Protein AF-A0A7C0ZW73-F1 (afdb_monomer_lite)

Secondary structure (DSSP, 8-state):
-------------EEEEEETTEEEEEE-SSS-HHHHHHHHHHHHHHHHHHHHHHHHHHHHH--

Radius of gyration: 19.39 Å; chains: 1; bounding box: 62×29×42 Å

Sequence (63 aa):
MNELISSGTQLDNGITITVGDIEISVHSNELTFDELEERLFSLVDKVERRFVNRDKNYMSYTS

Foldseek 3Di:
DDDPPPPPPLPFPKDWDDDPPDIDMDTDSPDDNVRRVVVSVVVVVVVVVVVVVVVVVVVVVVD

Structure (mmCIF, N/CA/C/O backbone):
data_AF-A0A7C0ZW73-F1
#
_entry.id   AF-A0A7C0ZW73-F1
#
loop_
_atom_site.group_PDB
_atom_site.id
_atom_site.type_symbol
_atom_site.label_atom_id
_atom_site.label_alt_id
_atom_site.label_comp_id
_atom_site.label_asym_id
_atom_site.label_entity_id
_atom_site.label_seq_id
_atom_site.pdbx_PDB_ins_code
_atom_site.Cartn_x
_atom_site.Cartn_y
_atom_site.Cartn_z
_atom_site.occupancy
_atom_site.B_iso_or_equiv
_atom_site.auth_seq_id
_atom_site.auth_comp_id
_atom_site.auth_asym_id
_atom_site.auth_atom_id
_atom_site.pdbx_PDB_model_num
ATOM 1 N N . MET A 1 1 ? -34.361 -21.401 21.636 1.00 36.69 1 MET A N 1
ATOM 2 C CA . MET A 1 1 ? -32.898 -21.540 21.516 1.00 36.69 1 MET A CA 1
ATOM 3 C C . MET A 1 1 ? -32.434 -20.568 20.453 1.00 36.69 1 MET A C 1
ATOM 5 O O . MET A 1 1 ? -33.060 -20.502 19.405 1.00 36.69 1 MET A O 1
ATOM 9 N N . ASN A 1 2 ? -31.438 -19.766 20.816 1.00 42.91 2 ASN A N 1
ATOM 10 C CA . ASN A 1 2 ? -30.785 -18.730 20.022 1.00 42.91 2 ASN A CA 1
ATOM 11 C C . ASN A 1 2 ? -30.079 -19.324 18.803 1.00 42.91 2 ASN A C 1
ATOM 13 O O . ASN A 1 2 ? -29.238 -20.191 18.999 1.00 42.91 2 ASN A O 1
ATOM 17 N N . GLU A 1 3 ? -30.278 -18.737 17.627 1.00 46.03 3 GLU A N 1
ATOM 18 C CA . GLU A 1 3 ? -29.194 -18.556 16.658 1.00 46.03 3 GLU A CA 1
ATOM 19 C C . GLU A 1 3 ? -29.279 -17.115 16.141 1.00 46.03 3 GLU A C 1
ATOM 21 O O . GLU A 1 3 ? -30.049 -16.781 15.243 1.00 46.03 3 GLU A O 1
ATOM 26 N N . LEU A 1 4 ? -28.528 -16.223 16.796 1.00 50.25 4 LEU A N 1
ATOM 27 C CA . LEU A 1 4 ? -28.165 -14.930 16.229 1.00 50.25 4 LEU A CA 1
ATOM 28 C C . LEU A 1 4 ? -27.269 -15.241 15.035 1.00 50.25 4 LEU A C 1
ATOM 30 O O . LEU A 1 4 ? -26.091 -15.557 15.202 1.00 50.25 4 LEU A O 1
ATOM 34 N N . ILE A 1 5 ? -27.851 -15.196 13.841 1.00 52.69 5 ILE A N 1
ATOM 35 C CA . ILE A 1 5 ? -27.120 -15.233 12.582 1.00 52.69 5 ILE A CA 1
ATOM 36 C C . ILE A 1 5 ? -26.201 -14.009 12.600 1.00 52.69 5 ILE A C 1
ATOM 38 O O . ILE A 1 5 ? -26.618 -12.898 12.282 1.00 52.69 5 ILE A O 1
ATOM 42 N N . SER A 1 6 ? -24.949 -14.196 13.020 1.00 50.16 6 SER A N 1
ATOM 43 C CA . SER A 1 6 ? -23.878 -13.250 12.726 1.00 50.16 6 SER A CA 1
ATOM 44 C C . SER A 1 6 ? -23.582 -13.361 11.237 1.00 50.16 6 SER A C 1
ATOM 46 O O . SER A 1 6 ? -22.568 -13.919 10.831 1.00 50.16 6 SER A O 1
ATOM 48 N N . SER A 1 7 ? -24.459 -12.809 10.400 1.00 51.12 7 SER A N 1
ATOM 49 C CA . SER A 1 7 ? -24.057 -12.325 9.083 1.00 51.12 7 SER A CA 1
ATOM 50 C C . SER A 1 7 ? -23.266 -11.037 9.309 1.00 51.12 7 SER A C 1
ATOM 52 O O 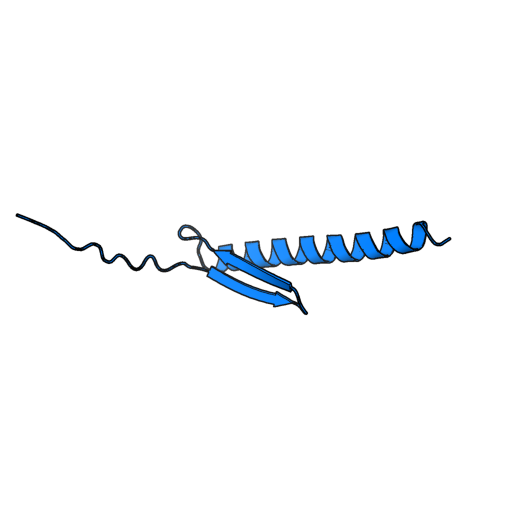. SER A 1 7 ? -23.709 -9.938 8.980 1.00 51.12 7 SER A O 1
ATOM 54 N N . GLY A 1 8 ? -22.125 -11.174 9.985 1.00 48.50 8 GLY A N 1
ATOM 55 C CA . GLY A 1 8 ? -21.127 -10.132 10.074 1.00 48.50 8 GLY A CA 1
ATOM 56 C C . GLY A 1 8 ? -20.490 -10.053 8.705 1.00 48.50 8 GLY A C 1
ATOM 57 O O . GLY A 1 8 ? -19.533 -10.771 8.432 1.00 48.50 8 GLY A O 1
ATOM 58 N N . THR A 1 9 ? -21.047 -9.223 7.825 1.00 54.00 9 THR A N 1
ATOM 59 C CA . THR A 1 9 ? -20.278 -8.683 6.710 1.00 54.00 9 THR A CA 1
ATOM 60 C C . THR A 1 9 ? -19.105 -7.967 7.364 1.00 54.00 9 THR A C 1
ATOM 62 O O . THR A 1 9 ? -19.259 -6.861 7.878 1.00 54.00 9 THR A O 1
ATOM 65 N N . GLN A 1 10 ? -17.976 -8.660 7.492 1.00 54.84 10 GLN A N 1
ATOM 66 C CA . GLN A 1 10 ? -16.758 -8.073 8.014 1.00 54.84 10 GLN A CA 1
ATOM 67 C C . GLN A 1 10 ? -16.375 -7.028 6.972 1.00 54.84 10 GLN A C 1
ATOM 69 O O . GLN A 1 10 ? -16.030 -7.374 5.844 1.00 54.84 10 GLN A O 1
ATOM 74 N N . LEU A 1 11 ? -16.622 -5.759 7.302 1.00 57.59 11 LEU A N 1
ATOM 75 C CA . LEU A 1 11 ? -16.258 -4.632 6.460 1.00 57.59 11 LEU A CA 1
ATOM 76 C C . LEU A 1 11 ? -14.739 -4.653 6.384 1.00 57.59 11 LEU A C 1
ATOM 78 O O . LEU A 1 11 ? -14.062 -4.277 7.336 1.00 57.59 11 LEU A O 1
ATOM 82 N N . ASP A 1 12 ? -14.237 -5.204 5.287 1.00 68.44 12 ASP A N 1
ATOM 83 C CA . ASP A 1 12 ? -12.823 -5.241 4.987 1.00 68.44 12 ASP A CA 1
ATOM 84 C C . ASP A 1 12 ? -12.394 -3.806 4.686 1.00 68.44 12 ASP A C 1
ATOM 86 O O . ASP A 1 12 ? -12.644 -3.272 3.603 1.00 68.44 12 ASP A O 1
ATOM 90 N N . ASN A 1 13 ? -11.857 -3.134 5.703 1.00 75.25 13 ASN A N 1
ATOM 91 C CA . ASN A 1 13 ? -11.329 -1.791 5.543 1.00 75.25 13 ASN A CA 1
ATOM 92 C C . ASN A 1 13 ? -10.030 -1.922 4.753 1.00 75.25 13 ASN A C 1
ATOM 94 O O . ASN A 1 13 ? -8.998 -2.357 5.272 1.00 75.25 13 ASN A O 1
ATOM 98 N N . GLY A 1 14 ? -10.108 -1.587 3.470 1.00 85.38 14 GLY A N 1
ATOM 99 C CA . GLY A 1 14 ? -8.987 -1.689 2.557 1.00 85.38 14 GLY A CA 1
ATOM 100 C C . GLY A 1 14 ? -8.873 -0.486 1.639 1.00 85.38 14 GLY A C 1
ATOM 101 O O . GLY A 1 14 ? -9.868 0.149 1.285 1.00 85.38 14 GLY A O 1
ATOM 102 N N . ILE A 1 15 ? -7.636 -0.186 1.257 1.00 86.38 15 ILE A N 1
ATOM 103 C CA . ILE A 1 15 ? -7.305 0.814 0.248 1.00 86.38 15 ILE A CA 1
ATOM 104 C C . ILE A 1 15 ? -6.565 0.100 -0.875 1.00 86.38 15 ILE A C 1
ATOM 106 O O . ILE A 1 15 ? -5.548 -0.559 -0.643 1.00 86.38 15 ILE A O 1
ATOM 110 N N . THR A 1 16 ? -7.070 0.265 -2.092 1.00 87.69 16 THR A N 1
ATOM 111 C CA . THR A 1 16 ? -6.441 -0.225 -3.317 1.00 87.69 16 THR A CA 1
ATOM 112 C C . THR A 1 16 ? -6.096 0.957 -4.200 1.00 87.69 16 THR A C 1
ATOM 114 O O . THR A 1 16 ? -6.938 1.817 -4.456 1.00 87.69 16 THR A O 1
ATOM 117 N N . ILE A 1 17 ? -4.860 0.982 -4.688 1.00 84.75 17 ILE A N 1
ATOM 118 C CA . ILE A 1 17 ? -4.406 1.932 -5.701 1.00 84.75 17 ILE A CA 1
ATOM 119 C C . ILE A 1 17 ? -3.748 1.191 -6.856 1.00 84.75 17 ILE A C 1
ATOM 121 O O . ILE A 1 17 ? -3.142 0.130 -6.692 1.00 84.75 17 ILE A O 1
ATOM 125 N N . THR A 1 18 ? -3.825 1.800 -8.029 1.00 85.50 18 THR A N 1
ATOM 126 C CA . THR A 1 18 ? -3.194 1.293 -9.243 1.00 85.50 18 THR A CA 1
ATOM 127 C C . THR A 1 18 ? -2.122 2.280 -9.690 1.00 85.50 18 THR A C 1
ATOM 129 O O . THR A 1 18 ? -2.397 3.466 -9.870 1.00 85.50 18 THR A O 1
ATOM 132 N N . VAL A 1 19 ? -0.893 1.794 -9.857 1.00 77.00 19 VAL A N 1
ATOM 133 C CA . VAL A 1 19 ? 0.267 2.565 -10.320 1.00 77.00 19 VAL A CA 1
ATOM 134 C C . VAL A 1 19 ? 0.787 1.916 -11.603 1.00 77.00 19 VAL A C 1
ATOM 136 O O . VAL A 1 19 ? 1.489 0.905 -11.563 1.00 77.00 19 VAL A O 1
ATOM 139 N N . GLY A 1 20 ? 0.421 2.483 -12.757 1.00 78.12 20 GLY A N 1
ATOM 140 C CA . GLY A 1 20 ? 0.693 1.864 -14.059 1.00 78.12 20 GLY A CA 1
ATOM 141 C C . GLY A 1 20 ? -0.009 0.508 -14.177 1.00 78.12 20 GLY A C 1
ATOM 142 O O . GLY A 1 20 ? -1.224 0.438 -14.023 1.00 78.12 20 GLY A O 1
ATOM 143 N N . ASP A 1 21 ? 0.769 -0.555 -14.388 1.00 82.31 21 ASP A N 1
ATOM 144 C CA . ASP A 1 21 ? 0.275 -1.938 -14.494 1.00 82.31 21 ASP A CA 1
ATOM 145 C C . ASP A 1 21 ? 0.286 -2.694 -13.147 1.00 82.31 21 ASP A C 1
ATOM 147 O O . ASP A 1 21 ? 0.059 -3.904 -13.103 1.00 82.31 21 ASP A O 1
ATOM 151 N N . ILE A 1 22 ? 0.609 -2.012 -12.041 1.00 77.81 22 ILE A N 1
ATOM 152 C CA . ILE A 1 22 ? 0.740 -2.617 -10.710 1.00 77.81 22 ILE A CA 1
ATOM 153 C C . ILE A 1 22 ? -0.439 -2.198 -9.838 1.00 77.81 22 ILE A C 1
ATOM 155 O O . ILE A 1 22 ? -0.684 -1.010 -9.637 1.00 77.81 22 ILE A O 1
ATOM 159 N N . GLU A 1 23 ? -1.124 -3.179 -9.261 1.00 88.25 23 GLU A N 1
ATOM 160 C CA . GLU A 1 23 ? -2.140 -2.972 -8.231 1.00 88.25 23 GLU A CA 1
ATOM 161 C C . GLU A 1 23 ? -1.537 -3.220 -6.842 1.00 88.25 23 GLU A C 1
ATOM 163 O O . GLU A 1 23 ? -0.867 -4.231 -6.612 1.00 88.25 23 GLU A O 1
ATOM 168 N N . ILE A 1 24 ? -1.753 -2.279 -5.921 1.00 85.81 24 ILE A N 1
ATOM 169 C CA . ILE A 1 24 ? -1.320 -2.378 -4.527 1.00 85.81 24 ILE A CA 1
ATOM 170 C C . ILE A 1 24 ? -2.551 -2.216 -3.644 1.00 85.81 24 ILE A C 1
ATOM 172 O O . ILE A 1 24 ? -3.181 -1.159 -3.638 1.00 85.81 24 ILE A O 1
ATOM 176 N N . SER A 1 25 ? -2.848 -3.258 -2.872 1.00 87.81 25 SER A N 1
ATOM 177 C CA . SER A 1 25 ? -4.000 -3.313 -1.974 1.00 87.81 25 SER A CA 1
ATOM 178 C C . SER A 1 25 ? -3.539 -3.590 -0.547 1.00 87.81 25 SER A C 1
ATOM 180 O O . SER A 1 25 ? -2.754 -4.513 -0.309 1.00 87.81 25 SER A O 1
ATOM 182 N N . VAL A 1 26 ? -4.013 -2.790 0.407 1.00 87.31 26 VAL A N 1
ATOM 183 C CA . VAL A 1 26 ? -3.744 -2.960 1.840 1.00 87.31 26 VAL A CA 1
ATOM 184 C C . VAL A 1 26 ? -5.074 -3.064 2.562 1.00 87.31 26 VAL A C 1
ATOM 186 O O . VAL A 1 26 ? -5.909 -2.178 2.432 1.00 87.31 26 VAL A O 1
ATOM 189 N N . HIS A 1 27 ? -5.240 -4.137 3.328 1.00 88.38 27 HIS A N 1
ATOM 190 C CA . HIS A 1 27 ? -6.472 -4.474 4.032 1.00 88.38 27 HIS A CA 1
ATOM 191 C C . HIS A 1 27 ? -6.164 -4.710 5.508 1.00 88.38 27 HIS A C 1
ATOM 193 O O . HIS A 1 27 ? -5.192 -5.400 5.837 1.00 88.38 27 HIS A O 1
ATOM 199 N N . SER A 1 28 ? -6.957 -4.123 6.402 1.00 84.56 28 SER A N 1
ATOM 200 C CA . SER A 1 28 ? -6.866 -4.385 7.837 1.00 84.56 28 SER A CA 1
ATOM 201 C C . SER A 1 28 ? -8.167 -4.053 8.549 1.00 84.56 28 SER A C 1
ATOM 203 O O . SER A 1 28 ? -8.675 -2.944 8.452 1.00 84.56 28 SER A O 1
ATOM 205 N N . ASN A 1 29 ? -8.636 -4.986 9.372 1.00 84.25 29 ASN A N 1
ATOM 206 C CA . ASN A 1 29 ? -9.795 -4.776 10.241 1.00 84.25 29 ASN A CA 1
ATOM 207 C C . ASN A 1 29 ? -9.441 -4.066 11.559 1.00 84.25 29 ASN A C 1
ATOM 209 O O . ASN A 1 29 ? -10.332 -3.762 12.347 1.00 84.25 29 ASN A O 1
ATOM 213 N N . GLU A 1 30 ? -8.151 -3.843 11.819 1.00 85.00 30 GLU A N 1
ATOM 214 C CA . GLU A 1 30 ? -7.646 -3.261 13.070 1.00 85.00 30 GLU A CA 1
ATOM 215 C C . GLU A 1 30 ? -7.162 -1.821 12.902 1.00 85.00 30 GLU A C 1
ATOM 217 O O . GLU A 1 30 ? -7.098 -1.081 13.879 1.00 85.00 30 GLU A O 1
ATOM 222 N N . LEU A 1 31 ? -6.804 -1.437 11.676 1.00 82.25 31 LEU A N 1
ATOM 223 C CA . LEU A 1 31 ? -6.231 -0.130 11.387 1.00 82.25 31 LEU A CA 1
ATOM 224 C C . LEU A 1 31 ? -7.319 0.843 10.949 1.00 82.25 31 LEU A C 1
ATOM 226 O O . LEU A 1 31 ? -8.263 0.489 10.238 1.00 82.25 31 LEU A O 1
ATOM 230 N N . THR A 1 32 ? -7.150 2.089 11.363 1.00 87.88 32 THR A N 1
ATOM 231 C CA . THR A 1 32 ? -7.906 3.215 10.825 1.00 87.88 32 THR A CA 1
ATOM 232 C C . THR A 1 32 ? -7.545 3.457 9.358 1.00 87.88 32 THR A C 1
ATOM 234 O O . THR A 1 32 ? -6.533 2.967 8.852 1.00 87.88 32 THR A O 1
ATOM 237 N N . PHE A 1 33 ? -8.377 4.230 8.658 1.00 85.06 33 PHE A N 1
ATOM 238 C CA . PHE A 1 33 ? -8.103 4.613 7.274 1.00 85.06 33 PHE A CA 1
ATOM 239 C C . PHE A 1 33 ? -6.762 5.353 7.138 1.00 85.06 33 PHE A C 1
ATOM 241 O O . PHE A 1 33 ? -5.977 5.009 6.262 1.00 85.06 33 PHE A O 1
ATOM 248 N N . ASP A 1 34 ? -6.460 6.285 8.045 1.00 87.94 34 ASP A N 1
ATOM 249 C CA . ASP A 1 34 ? -5.211 7.059 8.022 1.00 87.94 34 ASP A CA 1
ATOM 250 C C . ASP A 1 34 ? -3.975 6.154 8.200 1.00 87.94 34 ASP A C 1
ATOM 252 O O . ASP A 1 34 ? -2.969 6.305 7.508 1.00 87.94 34 ASP A O 1
ATOM 256 N N . GLU A 1 35 ? -4.054 5.152 9.082 1.00 89.81 35 GLU A N 1
ATOM 257 C CA . GLU A 1 35 ? -2.979 4.166 9.274 1.00 89.81 35 GLU A CA 1
ATOM 258 C C . GLU A 1 35 ? -2.825 3.227 8.067 1.00 89.81 35 GLU A C 1
ATOM 260 O O . GLU A 1 35 ? -1.713 2.812 7.724 1.00 89.81 35 GLU A O 1
ATOM 265 N N . LEU A 1 36 ? -3.935 2.872 7.411 1.00 89.56 36 LEU A N 1
ATOM 266 C CA . LEU A 1 36 ? -3.917 2.128 6.151 1.00 89.56 36 LEU A CA 1
ATOM 267 C C . LEU A 1 36 ? -3.263 2.953 5.039 1.00 89.56 36 LEU A C 1
ATOM 269 O O . LEU A 1 36 ? -2.443 2.419 4.290 1.00 89.56 36 LEU A O 1
ATOM 273 N N . GLU A 1 37 ? -3.584 4.241 4.964 1.00 88.88 37 GLU A N 1
ATOM 274 C CA . GLU A 1 37 ? -3.046 5.188 3.992 1.00 88.88 37 GLU A CA 1
ATOM 275 C C . GLU A 1 37 ? -1.532 5.379 4.181 1.00 88.88 37 GLU A C 1
ATOM 277 O O . GLU A 1 37 ? -0.765 5.214 3.229 1.00 88.88 37 GLU A O 1
ATOM 282 N N . GLU A 1 38 ? -1.063 5.605 5.411 1.00 91.62 38 GLU A N 1
ATOM 283 C CA . GLU A 1 38 ? 0.371 5.709 5.713 1.00 91.62 38 GLU A CA 1
ATOM 284 C C . GLU A 1 38 ? 1.128 4.434 5.305 1.00 91.62 38 GLU A C 1
ATOM 286 O O . GLU A 1 38 ? 2.211 4.473 4.703 1.00 91.62 38 GLU A O 1
ATOM 291 N N . ARG A 1 39 ? 0.539 3.268 5.587 1.00 89.19 39 ARG A N 1
ATOM 292 C CA . ARG A 1 39 ? 1.138 1.972 5.260 1.00 89.19 39 ARG A CA 1
ATOM 293 C C . ARG A 1 39 ? 1.176 1.722 3.757 1.00 89.19 39 ARG A C 1
ATOM 295 O O . ARG A 1 39 ? 2.161 1.163 3.265 1.00 89.19 39 ARG A O 1
ATOM 302 N N . LEU A 1 40 ? 0.147 2.156 3.035 1.00 89.75 40 LEU A N 1
ATOM 303 C CA . LEU A 1 40 ? 0.094 2.113 1.580 1.00 89.75 40 LEU A CA 1
ATOM 304 C C . LEU A 1 40 ? 1.184 2.994 0.967 1.00 89.75 40 LEU A C 1
ATOM 306 O O . LEU A 1 40 ? 1.964 2.502 0.152 1.00 89.75 40 LEU A O 1
ATOM 310 N N . PHE A 1 41 ? 1.318 4.246 1.408 1.00 88.62 41 PHE A N 1
ATOM 311 C CA . PHE A 1 41 ? 2.374 5.138 0.926 1.00 88.62 41 PHE A CA 1
ATOM 312 C C . PHE A 1 41 ? 3.773 4.591 1.221 1.00 88.62 41 PHE A C 1
ATOM 314 O O . PHE A 1 41 ? 4.636 4.594 0.345 1.00 88.62 41 PHE A O 1
ATOM 321 N N . SER A 1 42 ? 3.989 4.001 2.400 1.00 90.12 42 SER A N 1
ATOM 322 C CA . SER A 1 42 ? 5.256 3.327 2.715 1.00 90.12 42 SER A CA 1
ATOM 323 C C . SER A 1 42 ? 5.570 2.165 1.761 1.00 90.12 42 SER A C 1
ATOM 325 O O . SER A 1 42 ? 6.736 1.914 1.434 1.00 90.12 42 SER A O 1
ATOM 327 N N . LEU A 1 43 ? 4.549 1.421 1.321 1.00 87.12 43 LEU A N 1
ATOM 328 C CA . LEU A 1 43 ? 4.711 0.345 0.342 1.00 87.12 43 LEU A CA 1
ATOM 329 C C . LEU A 1 43 ? 5.021 0.898 -1.049 1.00 87.12 43 LEU A C 1
ATOM 331 O O . LEU A 1 43 ? 5.947 0.393 -1.684 1.00 87.12 43 LEU A O 1
ATOM 335 N N . VAL A 1 44 ? 4.319 1.946 -1.483 1.00 85.44 44 VAL A N 1
ATOM 336 C CA . VAL A 1 44 ? 4.590 2.643 -2.750 1.00 85.44 44 VAL A CA 1
ATOM 337 C C . VAL A 1 44 ? 6.034 3.136 -2.792 1.00 85.44 44 VAL A C 1
ATOM 339 O O . VAL A 1 44 ? 6.763 2.772 -3.712 1.00 85.44 44 VAL A O 1
ATOM 342 N N . ASP A 1 45 ? 6.499 3.830 -1.753 1.00 85.75 45 ASP A N 1
ATOM 343 C CA . ASP A 1 45 ? 7.876 4.330 -1.654 1.00 85.75 45 ASP A CA 1
ATOM 344 C C . ASP A 1 45 ? 8.918 3.208 -1.770 1.00 85.75 45 ASP A C 1
ATOM 346 O O . ASP A 1 45 ? 9.959 3.346 -2.419 1.00 85.75 45 ASP A O 1
ATOM 350 N N . LYS A 1 46 ? 8.665 2.062 -1.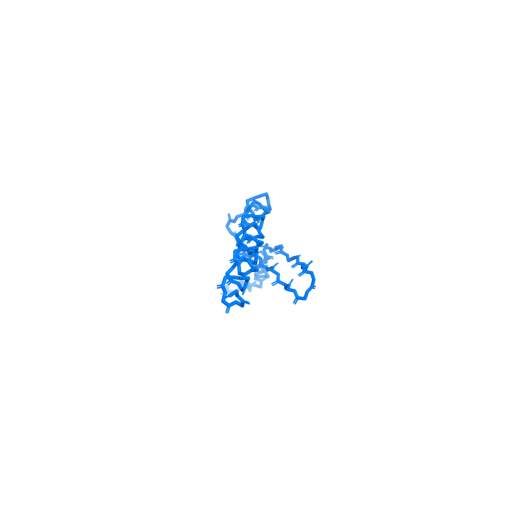125 1.00 85.19 46 LYS A N 1
ATOM 351 C CA . LYS A 1 46 ? 9.559 0.895 -1.201 1.00 85.19 46 LYS A CA 1
ATOM 352 C C . LYS A 1 46 ? 9.573 0.290 -2.597 1.00 85.19 46 LYS A C 1
ATOM 354 O O . LYS A 1 46 ? 10.640 -0.115 -3.067 1.00 85.19 46 LYS A O 1
ATOM 359 N N . VAL A 1 47 ? 8.411 0.209 -3.239 1.00 82.31 47 VAL A N 1
ATOM 360 C CA . VAL A 1 47 ? 8.267 -0.289 -4.607 1.00 82.31 47 VAL A CA 1
ATOM 361 C C . VAL A 1 47 ? 9.010 0.637 -5.570 1.00 82.31 47 VAL A C 1
ATOM 363 O O . VAL A 1 47 ? 9.876 0.164 -6.306 1.00 82.31 47 VAL A O 1
ATOM 366 N N . GLU A 1 48 ? 8.783 1.945 -5.489 1.00 79.06 48 GLU A N 1
ATOM 367 C CA . GLU A 1 48 ? 9.443 2.951 -6.322 1.00 79.06 48 GLU A CA 1
ATOM 368 C C . GLU A 1 48 ? 10.969 2.920 -6.149 1.00 79.06 48 GLU A C 1
ATOM 370 O O . GLU A 1 48 ? 11.707 2.769 -7.126 1.00 79.06 48 GLU A O 1
ATOM 375 N N . ARG A 1 49 ? 11.473 2.928 -4.905 1.00 80.19 49 ARG A N 1
ATOM 376 C CA . ARG A 1 49 ? 12.918 2.796 -4.629 1.00 80.19 49 ARG A CA 1
ATOM 377 C C . ARG A 1 49 ? 13.503 1.507 -5.196 1.00 80.19 49 ARG A C 1
ATOM 379 O O . ARG A 1 49 ? 14.643 1.504 -5.666 1.00 80.19 49 ARG A O 1
ATOM 386 N N . ARG A 1 50 ? 12.756 0.399 -5.146 1.00 74.94 50 ARG A N 1
ATOM 387 C CA . ARG A 1 50 ? 13.198 -0.881 -5.711 1.00 74.94 50 ARG A CA 1
ATOM 388 C C . ARG A 1 50 ? 13.305 -0.808 -7.231 1.00 74.94 50 ARG A C 1
ATOM 390 O O . ARG A 1 50 ? 14.278 -1.341 -7.758 1.00 74.94 50 ARG A O 1
ATOM 397 N N . PHE A 1 51 ? 12.373 -0.146 -7.914 1.00 74.31 51 PHE A N 1
ATOM 398 C CA . PHE A 1 51 ? 12.438 0.068 -9.362 1.00 74.31 51 PHE A CA 1
ATOM 399 C C . PHE A 1 51 ? 13.604 0.979 -9.757 1.00 74.31 51 PHE A C 1
ATOM 401 O O . PHE A 1 51 ? 14.4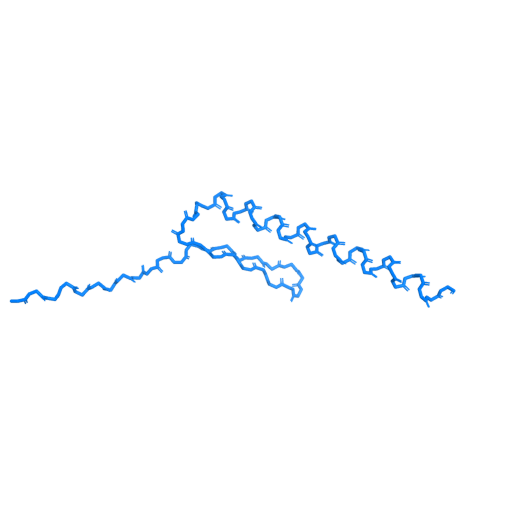29 0.568 -10.571 1.00 74.31 51 PHE A O 1
ATOM 408 N N . VAL A 1 52 ? 13.777 2.123 -9.087 1.00 71.56 52 VAL A N 1
ATOM 409 C CA . VAL A 1 52 ? 14.909 3.041 -9.328 1.00 71.56 52 VAL A CA 1
ATOM 410 C C . VAL A 1 52 ? 16.262 2.343 -9.131 1.00 71.56 52 VAL A C 1
ATOM 412 O O . VAL A 1 52 ? 17.193 2.520 -9.919 1.00 71.56 52 VAL A O 1
ATOM 415 N N . ASN A 1 53 ? 16.394 1.512 -8.093 1.00 65.62 53 ASN A N 1
ATOM 416 C CA . ASN A 1 53 ? 17.619 0.741 -7.855 1.00 65.62 53 ASN A CA 1
ATOM 417 C C . ASN A 1 53 ? 17.828 -0.394 -8.870 1.00 65.62 53 ASN A C 1
ATOM 419 O O . ASN A 1 53 ? 18.966 -0.822 -9.086 1.00 65.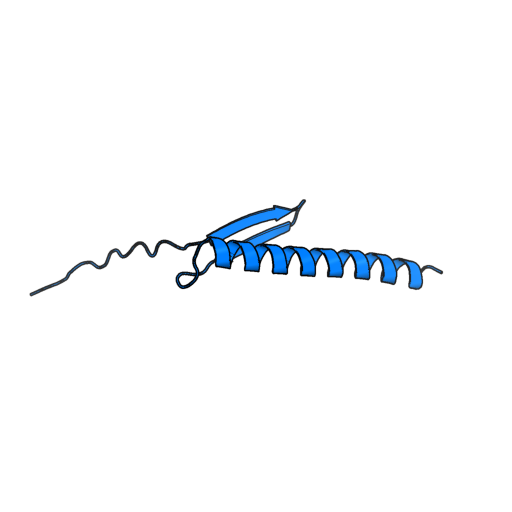62 53 ASN A O 1
ATOM 423 N N . ARG A 1 54 ? 16.757 -0.897 -9.492 1.00 58.62 54 ARG A N 1
ATOM 424 C CA . ARG A 1 54 ? 16.837 -1.902 -10.556 1.00 58.62 54 ARG A CA 1
ATOM 425 C C . ARG A 1 54 ? 17.358 -1.281 -11.853 1.00 58.62 54 ARG A C 1
ATOM 427 O O . ARG A 1 54 ? 18.251 -1.867 -12.458 1.00 58.62 54 ARG A O 1
ATOM 434 N N . ASP A 1 55 ? 16.890 -0.082 -12.202 1.00 56.97 55 ASP A N 1
ATOM 435 C CA . ASP A 1 55 ? 17.381 0.685 -13.359 1.00 56.97 55 ASP A CA 1
ATOM 436 C C . ASP A 1 55 ? 18.874 1.016 -13.246 1.00 56.97 55 ASP A C 1
ATOM 438 O O . ASP A 1 55 ? 19.645 0.806 -14.183 1.00 56.97 55 ASP A O 1
ATOM 442 N N . LYS A 1 56 ? 19.324 1.445 -12.060 1.00 57.78 56 LYS A N 1
ATOM 443 C CA . LYS A 1 56 ? 20.751 1.711 -11.811 1.00 57.78 56 LYS A CA 1
ATOM 444 C C . LYS A 1 56 ? 21.622 0.460 -11.924 1.00 57.78 56 LYS A C 1
ATOM 446 O O . LYS A 1 56 ? 22.752 0.554 -12.388 1.00 57.78 56 LYS A O 1
ATOM 451 N N . ASN A 1 57 ? 21.113 -0.703 -11.513 1.00 53.12 57 ASN A N 1
ATOM 452 C CA . ASN A 1 57 ? 21.844 -1.960 -11.672 1.00 53.12 57 ASN A CA 1
ATOM 453 C C . ASN A 1 57 ? 21.909 -2.403 -13.134 1.00 53.12 57 ASN A C 1
ATOM 455 O O . ASN A 1 57 ? 22.947 -2.899 -13.551 1.00 53.12 57 ASN A O 1
ATOM 459 N N . TYR A 1 58 ? 20.851 -2.203 -13.921 1.00 46.28 58 TYR A N 1
ATOM 460 C CA . TYR A 1 58 ? 20.849 -2.586 -15.336 1.00 46.28 58 TYR A CA 1
ATOM 461 C C . TYR A 1 58 ? 21.936 -1.848 -16.137 1.00 46.28 58 TYR A C 1
ATOM 463 O O . TYR A 1 58 ? 22.637 -2.474 -16.927 1.00 46.28 58 TYR A O 1
ATOM 471 N N . MET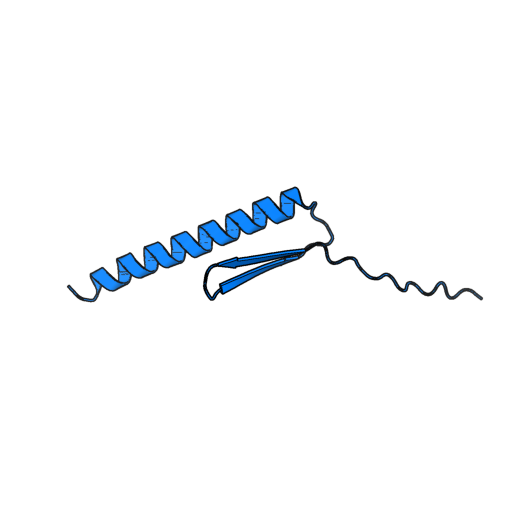 A 1 59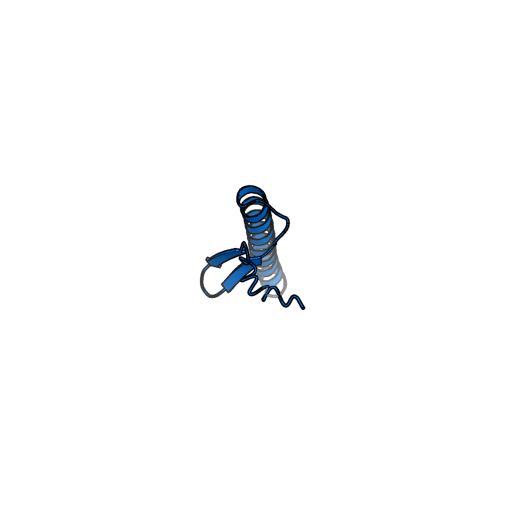 ? 22.155 -0.559 -15.853 1.00 48.75 59 MET A N 1
ATOM 472 C CA . MET A 1 59 ? 23.221 0.249 -16.470 1.00 48.75 59 MET A CA 1
ATOM 473 C C . MET A 1 59 ? 24.648 -0.211 -16.114 1.00 48.75 59 MET A C 1
ATOM 475 O O . MET A 1 59 ? 25.574 -0.001 -16.898 1.00 48.75 59 MET A O 1
ATOM 479 N N . SER A 1 60 ? 24.841 -0.872 -14.968 1.00 50.69 60 SER A N 1
ATOM 480 C CA . SER A 1 60 ? 26.156 -1.393 -14.560 1.00 50.69 60 SER A CA 1
ATOM 481 C C . SER A 1 60 ? 26.551 -2.697 -15.259 1.00 50.69 60 SER A C 1
ATOM 483 O O . SER A 1 60 ? 27.734 -3.013 -15.296 1.00 50.69 60 SER A O 1
ATOM 485 N N . TYR A 1 61 ? 25.599 -3.462 -15.807 1.00 43.44 61 TYR A N 1
ATOM 486 C CA . TYR A 1 61 ? 25.890 -4.729 -16.500 1.00 43.44 61 TYR A CA 1
ATOM 487 C C . TYR A 1 61 ? 26.035 -4.582 -18.020 1.00 43.44 61 TYR A C 1
ATOM 489 O O . TYR A 1 61 ? 26.422 -5.539 -18.687 1.00 43.44 61 TYR A O 1
ATOM 497 N N . THR A 1 62 ? 25.718 -3.410 -18.573 1.00 46.47 62 THR A N 1
ATOM 498 C CA . THR A 1 62 ? 25.834 -3.118 -20.011 1.00 46.47 62 THR A CA 1
ATOM 499 C C . THR A 1 62 ? 26.989 -2.170 -20.351 1.00 46.47 62 THR A C 1
ATOM 501 O O . THR A 1 62 ? 27.050 -1.706 -21.488 1.00 46.47 62 THR A O 1
ATOM 504 N N . SER A 1 63 ? 27.862 -1.852 -19.385 1.00 44.81 63 SER A N 1
ATOM 505 C CA . SER A 1 63 ? 29.079 -1.045 -19.584 1.00 44.81 63 SER A CA 1
ATOM 506 C C . SER A 1 63 ? 30.313 -1.916 -19.794 1.00 44.81 63 SER A C 1
ATOM 508 O O . SER A 1 63 ? 30.413 -2.954 -19.103 1.00 44.81 63 SER A O 1
#

pLDDT: mean 72.44, std 16.88, range [36.69, 91.62]